Protein AF-A0A349QUF6-F1 (afdb_monomer_lite)

Structure (mmCIF, N/CA/C/O backbone):
data_AF-A0A349QUF6-F1
#
_entry.id   AF-A0A349QUF6-F1
#
loop_
_atom_site.group_PDB
_atom_site.id
_atom_site.type_symbol
_atom_site.label_atom_id
_atom_site.label_alt_id
_atom_site.label_comp_id
_atom_site.label_asym_id
_atom_site.label_entity_id
_atom_site.label_seq_id
_atom_site.pdbx_PDB_ins_code
_atom_site.Cartn_x
_atom_site.Cartn_y
_atom_site.Cartn_z
_atom_site.occupancy
_atom_site.B_iso_or_equiv
_atom_site.auth_seq_id
_atom_site.auth_comp_id
_atom_site.auth_asym_id
_atom_site.auth_atom_id
_atom_site.pdbx_PDB_model_num
ATOM 1 N N . SER A 1 1 ? 26.588 -0.779 -40.349 1.00 55.84 1 SER A N 1
ATOM 2 C CA . SER A 1 1 ? 25.342 -0.145 -39.853 1.00 55.84 1 SER A CA 1
ATOM 3 C C . SER A 1 1 ? 25.089 -0.416 -38.358 1.00 55.84 1 SER A C 1
ATOM 5 O O . SER A 1 1 ? 23.949 -0.565 -37.939 1.00 55.84 1 SER A O 1
ATOM 7 N N . ILE A 1 2 ? 26.131 -0.390 -37.512 1.00 64.12 2 ILE A N 1
ATOM 8 C CA . ILE A 1 2 ? 26.025 -0.680 -36.063 1.00 64.12 2 ILE A CA 1
ATOM 9 C C . ILE A 1 2 ? 25.291 0.442 -35.294 1.00 64.12 2 ILE A C 1
ATOM 11 O O . ILE A 1 2 ? 24.625 0.186 -34.299 1.00 64.12 2 ILE A O 1
ATOM 15 N N . TYR A 1 3 ? 25.314 1.673 -35.813 1.00 63.69 3 TYR A N 1
ATOM 16 C CA . TYR A 1 3 ? 24.676 2.842 -35.195 1.00 63.69 3 TYR A CA 1
ATOM 17 C C . TYR A 1 3 ? 23.136 2.827 -35.214 1.00 63.69 3 TYR A C 1
ATOM 19 O O . TYR A 1 3 ? 22.525 3.393 -34.318 1.00 63.69 3 TYR A O 1
ATOM 27 N N . LEU A 1 4 ? 22.500 2.153 -36.185 1.00 67.81 4 LEU A N 1
ATOM 28 C CA . LEU A 1 4 ? 21.031 2.034 -36.262 1.00 67.81 4 LEU A CA 1
ATOM 29 C C . LEU A 1 4 ? 20.474 0.961 -35.316 1.00 67.81 4 LEU A C 1
ATOM 31 O O . LEU A 1 4 ? 19.337 1.059 -34.866 1.00 67.81 4 LEU A O 1
ATOM 35 N N . ASN A 1 5 ? 21.268 -0.067 -35.009 1.00 64.81 5 ASN A N 1
ATOM 36 C CA . ASN A 1 5 ? 20.835 -1.163 -34.145 1.00 64.81 5 ASN A CA 1
ATOM 37 C C . ASN A 1 5 ? 20.779 -0.734 -32.666 1.00 64.81 5 ASN A C 1
ATOM 39 O O . ASN A 1 5 ? 19.853 -1.109 -31.952 1.00 64.81 5 ASN A O 1
ATOM 43 N N . LEU A 1 6 ? 21.697 0.141 -32.235 1.00 62.75 6 LEU A N 1
ATOM 44 C CA . LEU A 1 6 ? 21.725 0.676 -30.870 1.00 62.75 6 LEU A CA 1
ATOM 45 C C . LEU A 1 6 ? 20.498 1.549 -30.542 1.00 62.75 6 LEU A C 1
ATOM 47 O O . LEU A 1 6 ? 20.023 1.544 -29.406 1.00 62.75 6 LEU A O 1
ATOM 51 N N . SER A 1 7 ? 19.948 2.257 -31.536 1.00 62.31 7 SER A N 1
ATOM 52 C CA . SER A 1 7 ? 18.744 3.082 -31.370 1.00 62.31 7 SER A CA 1
ATOM 53 C C . SER A 1 7 ? 17.525 2.258 -30.951 1.00 62.31 7 SER A C 1
ATOM 55 O O . SER A 1 7 ? 16.754 2.717 -30.114 1.00 62.31 7 SER A O 1
ATOM 57 N N . SER A 1 8 ? 17.388 1.021 -31.445 1.00 63.31 8 SER A N 1
ATOM 58 C CA . SER A 1 8 ? 16.286 0.127 -31.060 1.00 63.31 8 SER A CA 1
ATOM 59 C C . SER A 1 8 ? 16.341 -0.259 -29.577 1.00 63.31 8 SER A C 1
ATOM 61 O O . SER A 1 8 ? 15.307 -0.340 -28.915 1.00 63.31 8 SER A O 1
ATOM 63 N N . THR A 1 9 ? 17.542 -0.468 -29.033 1.00 62.56 9 THR A N 1
ATOM 64 C CA . THR A 1 9 ? 17.740 -0.794 -27.611 1.00 62.56 9 THR A CA 1
ATOM 65 C C . THR A 1 9 ? 17.515 0.429 -26.718 1.00 62.56 9 THR A C 1
ATOM 67 O O . THR A 1 9 ? 16.918 0.309 -25.648 1.00 62.56 9 THR A O 1
ATOM 70 N N . ALA A 1 10 ? 17.912 1.624 -27.174 1.00 63.19 10 ALA A N 1
ATOM 71 C CA . ALA A 1 10 ? 17.643 2.880 -26.470 1.00 63.19 10 ALA A CA 1
ATOM 72 C C . ALA A 1 10 ? 16.133 3.180 -26.364 1.00 63.19 10 ALA A C 1
ATOM 74 O O . ALA A 1 10 ? 15.665 3.622 -25.313 1.00 63.19 10 ALA A O 1
ATOM 75 N N . SER A 1 11 ? 15.353 2.876 -27.408 1.00 65.00 11 SER A N 1
ATOM 76 C CA . SER A 1 11 ? 13.889 3.007 -27.387 1.00 65.00 11 SER A CA 1
ATOM 77 C C . SER A 1 11 ? 13.226 2.079 -26.363 1.00 65.00 11 SER A C 1
ATOM 79 O O . SER A 1 11 ? 12.286 2.486 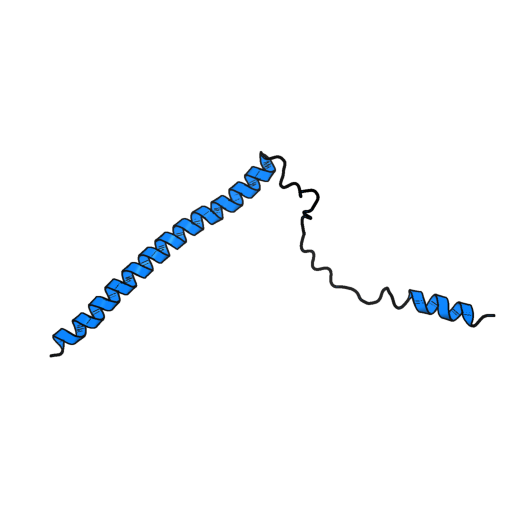-25.679 1.00 65.00 11 SER A O 1
ATOM 81 N N . PHE A 1 12 ? 13.730 0.851 -26.213 1.00 72.31 12 PHE A N 1
ATOM 82 C CA . PHE A 1 12 ? 13.180 -0.118 -25.262 1.00 72.31 12 PHE A CA 1
ATOM 83 C C . PHE A 1 12 ? 13.433 0.290 -23.803 1.00 72.31 12 PHE A C 1
ATOM 85 O O . PHE A 1 12 ? 12.546 0.165 -22.959 1.00 72.31 12 PHE A O 1
ATOM 92 N N . TYR A 1 13 ? 14.614 0.849 -23.513 1.00 74.69 13 TYR A N 1
ATOM 93 C CA . TYR A 1 13 ? 14.970 1.314 -22.168 1.00 74.69 13 TYR A CA 1
ATOM 94 C C . TYR A 1 13 ? 14.096 2.498 -21.703 1.00 74.69 13 TYR A C 1
ATOM 96 O O . TYR A 1 13 ? 13.711 2.564 -20.536 1.00 74.69 13 TYR A O 1
ATOM 104 N N . GLY A 1 14 ? 13.696 3.390 -22.619 1.00 76.69 14 GLY A N 1
ATOM 105 C CA . G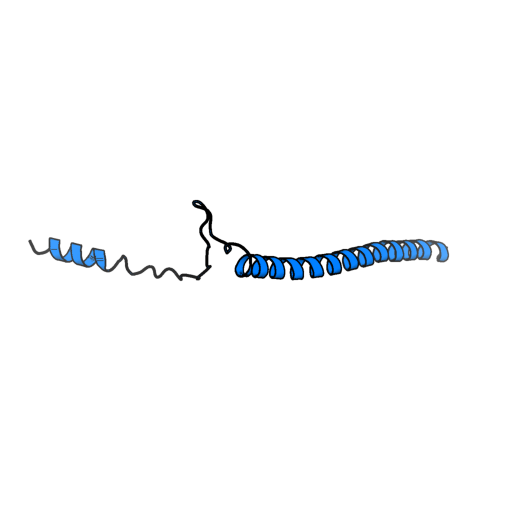LY A 1 14 ? 12.746 4.473 -22.327 1.00 76.69 14 GLY A CA 1
ATOM 106 C C . GLY A 1 14 ? 11.313 3.983 -22.079 1.00 76.69 14 GLY A C 1
ATOM 107 O O . GLY A 1 14 ? 10.659 4.431 -21.134 1.00 76.69 14 GLY A O 1
ATOM 108 N N . ALA A 1 15 ? 10.839 3.017 -22.874 1.00 81.56 15 ALA A N 1
ATOM 109 C CA . ALA A 1 15 ? 9.523 2.406 -22.677 1.00 81.56 15 ALA A CA 1
ATOM 110 C C . ALA A 1 15 ? 9.439 1.656 -21.334 1.00 81.56 15 ALA A C 1
ATOM 112 O O . ALA A 1 15 ? 8.492 1.863 -20.571 1.00 81.56 15 ALA A O 1
ATOM 113 N N . ALA A 1 16 ? 10.463 0.866 -20.994 1.00 86.62 16 ALA A N 1
ATOM 114 C CA . ALA A 1 16 ? 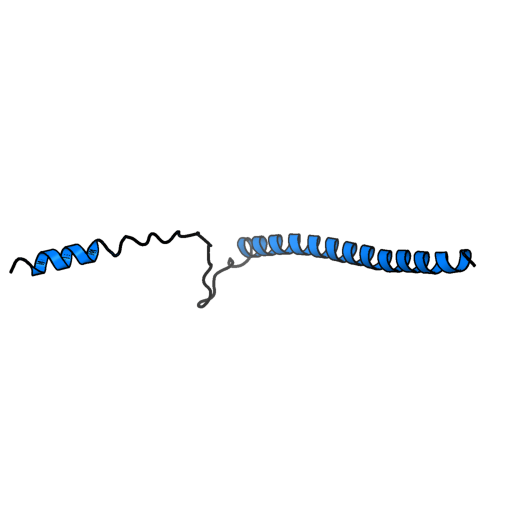10.556 0.174 -19.708 1.00 86.62 16 ALA A CA 1
ATOM 115 C C . ALA A 1 16 ? 10.604 1.153 -18.518 1.00 86.62 16 ALA A C 1
ATOM 117 O O . ALA A 1 16 ? 9.958 0.916 -17.496 1.00 86.62 16 ALA A O 1
ATOM 118 N N . GLY A 1 17 ? 11.296 2.288 -18.668 1.00 88.12 17 GLY A N 1
ATOM 119 C CA . GLY A 1 17 ? 11.352 3.336 -17.647 1.00 88.12 17 GLY A CA 1
ATOM 120 C C . GLY A 1 17 ? 9.978 3.912 -17.288 1.00 88.12 17 GLY A C 1
ATOM 121 O O . GLY A 1 17 ? 9.673 4.079 -16.108 1.00 88.12 17 GLY A O 1
ATOM 122 N N . SER A 1 18 ? 9.114 4.151 -18.280 1.00 91.50 18 SER A N 1
ATOM 123 C CA . SER A 1 18 ? 7.761 4.684 -18.040 1.00 91.50 18 SER A CA 1
ATOM 124 C C . SER A 1 18 ? 6.887 3.745 -17.197 1.00 91.50 18 SER A C 1
ATOM 126 O O . SER A 1 18 ? 6.176 4.196 -16.297 1.00 91.50 18 SER A O 1
ATOM 128 N N . ILE A 1 19 ? 7.008 2.433 -17.426 1.00 92.81 19 ILE A N 1
ATOM 129 C CA . ILE A 1 19 ? 6.302 1.402 -16.658 1.00 92.81 19 ILE A CA 1
ATOM 130 C C . ILE A 1 19 ? 6.795 1.395 -15.208 1.00 92.81 19 ILE A C 1
ATOM 132 O O . ILE A 1 19 ? 5.981 1.343 -14.290 1.00 92.81 19 ILE A O 1
ATOM 136 N N . ILE A 1 20 ? 8.108 1.502 -14.983 1.00 94.50 20 ILE A N 1
ATOM 137 C CA . ILE A 1 20 ? 8.690 1.539 -13.631 1.00 94.50 20 ILE A CA 1
ATOM 138 C C . ILE A 1 20 ? 8.184 2.756 -12.847 1.00 94.50 20 ILE A C 1
ATOM 140 O O . ILE A 1 20 ? 7.779 2.613 -11.695 1.00 94.50 20 ILE A O 1
ATOM 144 N N . VAL A 1 21 ? 8.157 3.942 -13.463 1.00 94.75 21 VAL A N 1
ATOM 145 C CA . VAL A 1 21 ? 7.634 5.160 -12.818 1.00 94.75 21 VAL A CA 1
ATOM 146 C C . VAL A 1 21 ? 6.148 5.009 -12.481 1.00 94.75 21 VAL A C 1
ATOM 148 O O . VAL A 1 21 ? 5.730 5.370 -11.380 1.00 94.75 21 VAL A O 1
ATOM 151 N N . MET A 1 22 ? 5.353 4.431 -13.387 1.00 95.50 22 MET A N 1
ATOM 152 C CA . MET A 1 22 ? 3.934 4.167 -13.142 1.00 95.50 22 MET A CA 1
ATOM 153 C C . MET A 1 22 ? 3.732 3.170 -11.989 1.00 95.50 22 MET A C 1
ATOM 155 O O . MET A 1 22 ? 2.914 3.415 -11.104 1.00 95.50 22 MET A O 1
ATOM 159 N N . LEU A 1 23 ? 4.505 2.081 -11.953 1.00 95.69 23 LEU A N 1
ATOM 160 C CA . LEU A 1 23 ? 4.476 1.107 -10.859 1.00 95.69 23 LEU A CA 1
ATOM 161 C C . LEU A 1 23 ? 4.855 1.747 -9.526 1.00 95.69 23 LEU A C 1
ATOM 163 O O . LEU A 1 23 ? 4.208 1.473 -8.520 1.00 95.69 23 LEU A O 1
ATOM 167 N N . LEU A 1 24 ? 5.858 2.624 -9.519 1.00 96.31 24 LEU A N 1
ATOM 168 C CA . LEU A 1 24 ? 6.276 3.334 -8.318 1.00 96.31 24 LEU A CA 1
ATOM 169 C C . LEU A 1 24 ? 5.161 4.255 -7.806 1.00 96.31 24 LEU A C 1
ATOM 171 O O . LEU A 1 24 ? 4.855 4.251 -6.615 1.00 96.31 24 LEU A O 1
ATOM 175 N N . TRP A 1 25 ? 4.503 4.991 -8.704 1.00 96.62 25 TRP A N 1
ATOM 176 C CA . TRP A 1 25 ? 3.366 5.846 -8.362 1.00 96.62 25 TRP A CA 1
ATOM 177 C C . TRP A 1 25 ? 2.192 5.052 -7.775 1.00 96.62 25 TRP A C 1
ATOM 179 O O . TRP A 1 25 ? 1.643 5.425 -6.733 1.00 96.62 25 TRP A O 1
ATOM 189 N N . ILE A 1 26 ? 1.823 3.940 -8.419 1.00 96.25 26 ILE A N 1
ATOM 190 C CA . ILE A 1 26 ? 0.761 3.044 -7.943 1.00 96.25 26 ILE A CA 1
ATOM 191 C C . ILE A 1 26 ? 1.151 2.439 -6.593 1.00 96.25 26 ILE A C 1
ATOM 193 O O . ILE A 1 26 ? 0.327 2.427 -5.683 1.00 96.25 26 ILE A O 1
ATOM 197 N N . TYR A 1 27 ? 2.400 1.997 -6.435 1.00 95.69 27 TYR A N 1
ATOM 198 C CA . TYR A 1 27 ? 2.915 1.440 -5.186 1.00 95.69 27 TYR A CA 1
ATOM 199 C C . TYR A 1 27 ? 2.800 2.437 -4.030 1.00 95.69 27 TYR A C 1
ATOM 201 O O . TYR A 1 27 ? 2.235 2.105 -2.989 1.00 95.69 27 TYR A O 1
ATOM 209 N N . TYR A 1 28 ? 3.262 3.676 -4.217 1.00 95.44 28 TYR A N 1
ATOM 210 C CA . TYR A 1 28 ? 3.154 4.701 -3.176 1.00 95.44 28 TYR A CA 1
ATOM 211 C C . TYR A 1 28 ? 1.700 5.073 -2.876 1.00 95.44 28 TYR A C 1
ATOM 213 O O . TYR A 1 28 ? 1.333 5.221 -1.711 1.00 95.44 28 TYR A O 1
ATOM 221 N N . SER A 1 29 ? 0.852 5.165 -3.900 1.00 95.94 29 SER A N 1
ATOM 222 C CA . SER A 1 29 ? -0.578 5.441 -3.717 1.00 95.94 29 SER A CA 1
ATOM 223 C C . SER A 1 29 ? -1.273 4.319 -2.938 1.00 95.94 29 SER A C 1
ATOM 225 O O . SER A 1 29 ? -2.029 4.579 -2.002 1.00 95.94 29 SER A O 1
ATOM 227 N N . ALA A 1 30 ? -0.979 3.062 -3.278 1.00 94.31 30 ALA A N 1
ATOM 228 C CA . ALA A 1 30 ? -1.498 1.892 -2.583 1.00 94.31 30 ALA A CA 1
ATOM 229 C C . ALA A 1 30 ? -0.989 1.820 -1.140 1.00 94.31 30 ALA A C 1
ATOM 231 O O . ALA A 1 30 ? -1.771 1.505 -0.248 1.00 94.31 30 ALA A O 1
ATOM 232 N N . ALA A 1 31 ? 0.277 2.165 -0.886 1.00 92.81 31 ALA A N 1
ATOM 233 C CA . ALA A 1 31 ? 0.825 2.222 0.465 1.00 92.81 31 ALA A CA 1
ATOM 234 C C . ALA A 1 31 ? 0.055 3.225 1.342 1.00 92.81 31 ALA A C 1
ATOM 236 O O . ALA A 1 31 ? -0.325 2.888 2.463 1.00 92.81 31 ALA A O 1
ATOM 237 N N . ILE A 1 32 ? -0.255 4.417 0.818 1.00 92.06 32 ILE A N 1
ATOM 238 C CA . ILE A 1 32 ? -1.066 5.422 1.526 1.00 92.06 32 ILE A CA 1
ATOM 239 C C . ILE A 1 32 ? -2.476 4.885 1.819 1.00 92.06 32 ILE A C 1
ATOM 241 O O . ILE A 1 32 ? -2.968 5.033 2.938 1.00 92.06 32 ILE A O 1
ATOM 245 N N . LEU A 1 33 ? -3.121 4.229 0.849 1.00 89.56 33 LEU A N 1
ATOM 246 C CA . LEU A 1 33 ? -4.451 3.641 1.047 1.00 89.56 33 LEU A CA 1
ATOM 247 C C . LEU A 1 33 ? -4.446 2.480 2.043 1.00 89.56 33 LEU A C 1
ATOM 249 O O . LEU A 1 33 ? -5.373 2.368 2.839 1.00 89.56 33 LEU A O 1
ATOM 253 N N . TYR A 1 34 ? -3.410 1.642 2.030 1.00 89.81 34 TYR A N 1
ATOM 254 C CA . TYR A 1 34 ? -3.270 0.532 2.969 1.00 89.81 34 TYR A CA 1
ATOM 255 C C . TYR A 1 34 ? -3.133 1.048 4.406 1.00 89.81 34 TYR A C 1
ATOM 257 O O . TYR A 1 34 ? -3.815 0.569 5.311 1.00 89.81 34 TYR A O 1
ATOM 265 N N . PHE A 1 35 ? -2.340 2.107 4.597 1.00 87.94 35 PHE A N 1
ATOM 266 C CA . PHE A 1 35 ? -2.298 2.843 5.862 1.00 87.94 35 PHE A CA 1
ATOM 267 C C . PHE A 1 35 ? -3.666 3.441 6.238 1.00 87.94 35 PHE A C 1
ATOM 269 O O . PHE A 1 35 ? -4.063 3.396 7.403 1.00 87.94 35 PHE A O 1
ATOM 276 N N . GLY A 1 36 ? -4.414 3.964 5.264 1.00 86.81 36 GLY A N 1
ATOM 277 C CA . GLY A 1 36 ? -5.767 4.486 5.468 1.00 86.81 36 GLY A CA 1
ATOM 278 C C . GLY A 1 36 ? -6.793 3.424 5.885 1.00 86.81 36 GLY A C 1
ATOM 279 O O . GLY A 1 36 ? -7.624 3.695 6.745 1.00 86.81 36 GLY A O 1
ATOM 280 N N . ALA A 1 37 ? -6.729 2.209 5.336 1.00 86.31 37 ALA A N 1
ATOM 281 C CA . ALA A 1 37 ? -7.664 1.127 5.653 1.00 86.31 37 ALA A CA 1
ATOM 282 C C . ALA A 1 37 ? -7.565 0.680 7.123 1.00 86.31 37 ALA A C 1
ATOM 284 O O . ALA A 1 37 ? -8.587 0.519 7.798 1.00 86.31 37 ALA A O 1
ATOM 285 N N . GLU A 1 38 ? -6.343 0.557 7.647 1.00 84.25 38 GLU A N 1
ATOM 286 C CA . GLU A 1 38 ? -6.108 0.303 9.075 1.00 84.25 38 GLU A CA 1
ATOM 287 C C . GLU A 1 38 ? -6.623 1.463 9.945 1.00 84.25 38 GLU A C 1
ATOM 289 O O . GLU A 1 38 ? -7.244 1.238 10.990 1.00 84.25 38 GLU A O 1
ATOM 294 N N . PHE A 1 39 ? -6.461 2.710 9.485 1.00 82.00 39 PHE A N 1
ATOM 295 C CA . PHE A 1 39 ? -7.037 3.873 10.160 1.00 82.00 39 PHE A CA 1
ATOM 296 C C . PHE A 1 39 ? -8.571 3.824 10.180 1.00 82.00 39 PHE A C 1
ATOM 298 O O . PHE A 1 39 ? -9.167 4.037 11.235 1.00 82.00 39 PHE A O 1
ATOM 305 N N . THR A 1 40 ? -9.228 3.494 9.065 1.00 82.25 40 THR A N 1
ATOM 306 C CA . THR A 1 40 ? -10.693 3.383 8.995 1.00 82.25 40 THR A CA 1
ATOM 307 C C . THR A 1 40 ? -11.220 2.286 9.911 1.00 82.25 40 THR A C 1
ATOM 309 O O . THR A 1 40 ? -12.220 2.506 10.591 1.00 82.25 40 THR A O 1
ATOM 312 N N . LYS A 1 41 ? -10.541 1.136 9.993 1.00 76.69 41 LYS A N 1
ATOM 313 C CA . LYS A 1 41 ? -10.892 0.062 10.933 1.00 76.69 41 LYS A CA 1
ATOM 314 C C . LYS A 1 41 ? -10.873 0.564 12.376 1.00 76.69 41 LYS A C 1
ATOM 316 O O . LYS A 1 41 ? -11.852 0.388 13.099 1.00 76.69 41 LYS A O 1
ATOM 321 N N . PHE A 1 42 ? -9.796 1.228 12.793 1.00 74.56 42 PHE A N 1
ATOM 322 C CA . PHE A 1 42 ? -9.696 1.761 14.152 1.00 74.56 42 PHE A CA 1
ATOM 323 C C . PHE A 1 42 ? -10.691 2.905 14.401 1.00 74.56 42 PHE A C 1
ATOM 325 O O . PHE A 1 42 ? -11.318 2.965 15.458 1.00 74.56 42 PHE A O 1
ATOM 332 N N . TYR A 1 43 ? -10.895 3.780 13.415 1.00 74.62 43 TYR A N 1
ATOM 333 C CA . TYR A 1 43 ? -11.876 4.861 13.471 1.00 74.62 43 TYR A CA 1
ATOM 334 C C . TYR A 1 43 ? -13.310 4.325 13.612 1.00 74.62 43 TYR A C 1
ATOM 336 O O . TYR A 1 43 ? -14.060 4.802 14.461 1.00 74.62 43 TYR A O 1
ATOM 344 N N . ALA A 1 44 ? -13.677 3.286 12.859 1.00 75.69 44 ALA A N 1
ATOM 345 C CA . ALA A 1 44 ? -14.982 2.631 12.948 1.00 75.69 44 ALA A CA 1
ATOM 346 C C . ALA A 1 44 ? -15.209 1.947 14.307 1.00 75.69 44 ALA A C 1
ATOM 348 O O . ALA A 1 44 ? -16.332 1.931 14.801 1.00 75.69 44 ALA A O 1
ATOM 349 N N . ILE A 1 45 ? -14.152 1.423 14.934 1.00 71.44 45 ILE A N 1
ATOM 350 C CA . ILE A 1 45 ? -14.224 0.841 16.281 1.00 71.44 45 ILE A CA 1
ATOM 351 C C . ILE A 1 45 ? -14.367 1.929 17.354 1.00 71.44 45 ILE A C 1
ATOM 353 O O . ILE A 1 45 ? -15.112 1.739 18.311 1.00 71.44 45 ILE A O 1
ATOM 357 N N . LYS A 1 46 ? -13.650 3.054 17.221 1.00 65.25 46 LYS A N 1
ATOM 358 C CA . LYS A 1 46 ? -13.582 4.084 18.271 1.00 65.25 46 LYS A CA 1
ATOM 359 C C . LYS A 1 46 ? -14.695 5.137 18.202 1.00 65.25 46 LYS A C 1
ATOM 361 O O . LYS A 1 46 ? -15.082 5.656 19.243 1.00 65.25 46 LYS A O 1
ATOM 366 N N . PHE A 1 47 ? -15.151 5.486 16.997 1.00 65.12 47 PHE A N 1
ATOM 367 C CA . PHE A 1 47 ? -16.167 6.520 16.744 1.00 65.12 47 PHE A CA 1
ATOM 368 C C . PHE A 1 47 ? -17.436 5.983 16.065 1.00 65.12 47 PHE A C 1
ATOM 370 O O . PHE A 1 47 ? -18.481 6.621 16.156 1.00 65.12 47 PHE A O 1
ATOM 377 N N . GLY A 1 48 ? -17.366 4.833 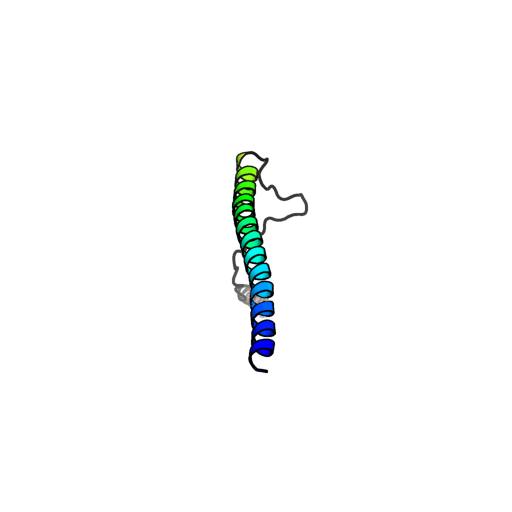15.387 1.00 62.12 48 GLY A N 1
ATOM 378 C CA . GLY A 1 48 ? -18.546 4.124 14.883 1.00 62.12 48 GLY A CA 1
ATOM 379 C C . GLY A 1 48 ? -19.178 3.221 15.947 1.00 62.12 48 GLY A C 1
ATOM 380 O O . GLY A 1 48 ? -18.632 3.045 17.033 1.00 62.12 48 GLY A O 1
ATOM 381 N N . ALA A 1 49 ? -20.316 2.597 15.627 1.00 61.84 49 ALA A N 1
ATOM 382 C CA . ALA A 1 49 ? -21.034 1.657 16.504 1.00 61.84 49 ALA A CA 1
ATOM 383 C C . ALA A 1 49 ? -20.298 0.309 16.737 1.00 61.84 49 ALA A C 1
ATOM 385 O O . ALA A 1 49 ? -20.924 -0.697 17.064 1.00 61.84 49 ALA A O 1
ATOM 386 N N . GLY A 1 50 ? -18.973 0.273 16.554 1.00 60.72 50 GLY A N 1
ATOM 387 C CA . GLY A 1 50 ? -18.189 -0.950 16.434 1.00 60.72 50 GLY A CA 1
ATOM 388 C C . GLY A 1 50 ? -18.442 -1.661 15.102 1.00 60.72 50 GLY A C 1
ATOM 389 O O . GLY A 1 50 ? -19.457 -1.451 14.437 1.00 60.72 50 GLY A O 1
ATOM 390 N N . ILE A 1 51 ? -17.518 -2.533 14.690 1.00 62.81 51 ILE A N 1
ATOM 391 C CA . ILE A 1 51 ? -17.800 -3.515 13.634 1.00 62.81 51 ILE A CA 1
ATOM 392 C C . ILE A 1 51 ? -18.701 -4.578 14.272 1.00 62.81 51 ILE A C 1
ATOM 394 O O . ILE A 1 51 ? -18.234 -5.624 14.718 1.00 62.81 51 ILE A O 1
ATOM 398 N N . VAL A 1 52 ? -19.987 -4.261 14.412 1.00 64.62 52 VAL A N 1
ATOM 399 C CA . VAL A 1 52 ? -20.992 -5.212 14.880 1.00 64.62 52 VAL A CA 1
ATOM 400 C C . VAL A 1 52 ? -21.375 -6.128 13.717 1.00 64.62 52 VAL A C 1
ATOM 402 O O . VAL A 1 52 ? -21.752 -5.633 12.650 1.00 64.62 52 VAL A O 1
ATOM 405 N N . PRO A 1 53 ? -21.265 -7.457 13.881 1.00 63.03 53 PRO A N 1
ATOM 406 C CA . PRO A 1 53 ? -21.730 -8.391 12.869 1.00 63.03 53 PRO A CA 1
ATOM 407 C C . PRO A 1 53 ? -23.233 -8.181 12.641 1.00 63.03 53 PRO A C 1
ATOM 409 O O . PRO A 1 53 ? -24.000 -8.071 13.598 1.00 63.03 53 PRO A O 1
ATOM 412 N N . SER A 1 54 ? -23.668 -8.102 11.380 1.00 66.31 54 SER A N 1
ATOM 413 C CA . SER A 1 54 ? -25.099 -8.117 11.060 1.00 66.31 54 SER A CA 1
ATOM 414 C C . SER A 1 54 ? -25.713 -9.468 11.448 1.00 66.31 54 SER A C 1
ATOM 416 O O . SER A 1 54 ? -24.994 -10.440 11.652 1.00 66.31 54 SER A O 1
ATOM 418 N N . THR A 1 55 ? -27.043 -9.570 11.506 1.00 64.88 55 THR A N 1
ATOM 419 C CA . THR A 1 55 ? -27.773 -10.803 11.874 1.00 64.88 55 THR A CA 1
ATOM 420 C C . THR A 1 55 ? -27.348 -12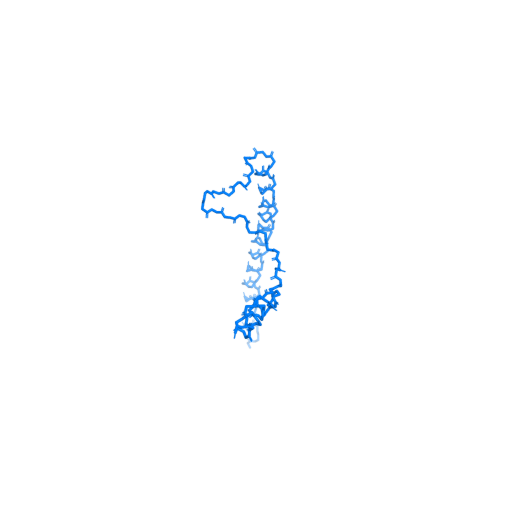.062 11.094 1.00 64.88 55 THR A C 1
ATOM 422 O O . THR A 1 55 ? -27.556 -13.170 11.579 1.00 64.88 55 THR A O 1
ATOM 425 N N . PHE A 1 56 ? -26.721 -11.909 9.920 1.00 68.12 56 PHE A N 1
ATOM 426 C CA . PHE A 1 56 ? -26.203 -13.009 9.095 1.00 68.12 56 PHE A CA 1
ATOM 427 C C . PHE A 1 56 ? -24.668 -13.072 9.012 1.00 68.12 56 PHE A C 1
ATOM 429 O O . PHE A 1 56 ? -24.131 -13.931 8.316 1.00 68.12 56 PHE A O 1
ATOM 436 N N . ALA A 1 57 ? -23.950 -12.170 9.681 1.00 63.81 57 ALA A N 1
ATOM 437 C CA . ALA A 1 57 ? -22.495 -12.145 9.707 1.00 63.81 57 ALA A CA 1
ATOM 438 C C . ALA A 1 57 ? -21.984 -12.662 11.055 1.00 63.81 57 ALA A C 1
ATOM 440 O O . ALA A 1 57 ? -22.482 -12.291 12.112 1.00 63.81 57 ALA A O 1
ATOM 441 N N . VAL A 1 58 ? -20.951 -13.498 11.020 1.00 64.62 58 VAL A N 1
ATOM 442 C CA . VAL A 1 58 ? -20.232 -13.955 12.213 1.00 64.62 58 VAL A CA 1
ATOM 443 C C . VAL A 1 58 ? -18.807 -13.438 12.104 1.00 64.62 58 VAL A C 1
ATOM 445 O O . VAL A 1 58 ? -18.142 -13.665 11.094 1.00 64.62 58 VAL A O 1
ATOM 448 N N . ALA A 1 59 ? -18.333 -12.730 13.130 1.00 65.00 59 ALA A N 1
ATOM 449 C CA . ALA A 1 59 ? -16.921 -12.388 13.236 1.00 65.00 59 ALA A CA 1
ATOM 450 C C . ALA A 1 59 ? -16.134 -13.683 13.478 1.00 65.00 59 ALA A C 1
ATOM 452 O O . ALA A 1 59 ? -16.225 -14.286 14.546 1.00 65.00 59 ALA A O 1
ATOM 453 N N . VAL A 1 60 ? -15.414 -14.148 12.460 1.00 67.25 60 VAL A N 1
ATOM 454 C CA . VAL A 1 60 ? -14.587 -15.351 12.561 1.00 67.25 60 VAL A CA 1
ATOM 455 C C . VAL A 1 60 ? -13.219 -14.948 13.103 1.00 67.25 60 VAL A C 1
ATOM 457 O O . VAL A 1 60 ? -12.372 -14.463 12.358 1.00 67.25 60 VAL A O 1
ATOM 460 N N . GLU A 1 61 ? -12.982 -15.164 14.396 1.00 65.31 61 GLU A N 1
ATOM 461 C CA . GLU A 1 61 ? -11.615 -15.295 14.901 1.00 65.31 61 GLU A CA 1
ATOM 462 C C . GLU A 1 61 ? -11.090 -16.669 14.479 1.00 65.31 61 GLU A C 1
ATOM 464 O O . GLU A 1 61 ? -11.594 -17.708 14.913 1.00 65.31 61 GLU A O 1
ATOM 469 N N . GLN A 1 62 ? -10.091 -16.694 13.597 1.00 59.16 62 GLN A N 1
ATOM 470 C CA . GLN A 1 62 ? -9.402 -17.927 13.229 1.00 59.16 62 GLN A CA 1
ATOM 471 C C . GLN A 1 62 ? -8.543 -18.403 14.406 1.00 59.16 62 GLN A C 1
ATOM 473 O O . GLN A 1 62 ? -7.346 -18.143 14.476 1.00 59.16 62 GLN A O 1
ATOM 478 N N . THR A 1 63 ? -9.154 -19.114 15.351 1.00 58.00 63 THR A N 1
ATOM 479 C CA . THR A 1 63 ? -8.418 -19.996 16.256 1.00 58.00 63 THR A CA 1
ATOM 480 C C . THR A 1 63 ? -8.284 -21.337 15.555 1.00 58.00 63 THR A C 1
ATOM 482 O O . THR A 1 63 ? -9.282 -22.011 15.295 1.00 58.00 63 THR A O 1
ATOM 485 N N . GLU A 1 64 ? -7.057 -21.725 15.226 1.00 59.75 64 GLU A N 1
ATOM 486 C CA . GLU A 1 64 ? -6.731 -23.024 14.646 1.00 59.75 64 GLU A CA 1
ATOM 487 C C . GLU A 1 64 ? -7.048 -24.129 15.675 1.00 59.75 64 GLU A C 1
ATOM 489 O O . GLU A 1 64 ? -6.209 -24.577 16.456 1.00 59.75 64 GLU A O 1
ATOM 494 N N . LYS A 1 65 ? -8.321 -24.530 15.766 1.00 54.56 65 LYS A N 1
ATOM 495 C CA . LYS A 1 65 ? -8.745 -25.648 16.609 1.00 54.56 65 LYS A CA 1
ATOM 496 C C . LYS A 1 65 ? -8.306 -26.936 15.926 1.00 54.56 65 LYS A C 1
ATOM 498 O O . LYS A 1 65 ? -9.042 -27.504 15.122 1.00 54.56 65 LYS A O 1
ATOM 503 N N . VAL A 1 66 ? -7.109 -27.405 16.276 1.00 63.44 66 VAL A N 1
ATOM 504 C CA . VAL A 1 66 ? -6.669 -28.782 16.025 1.00 63.44 66 VAL A CA 1
ATOM 505 C C . VAL A 1 66 ? -7.756 -29.722 16.549 1.00 63.44 66 VAL A C 1
ATOM 507 O O . VAL A 1 66 ? -7.991 -29.833 17.755 1.00 63.44 66 VAL A O 1
ATOM 510 N N . LYS A 1 67 ? -8.467 -30.360 15.620 1.00 55.19 67 LYS A N 1
ATOM 511 C CA . LYS A 1 67 ? -9.542 -31.312 15.887 1.00 55.19 67 LYS A CA 1
ATOM 512 C C . LYS A 1 67 ? -8.939 -32.524 16.602 1.00 55.19 67 LYS A C 1
ATOM 514 O O . LYS A 1 67 ? -8.334 -33.378 15.962 1.00 55.19 67 LYS A O 1
ATOM 519 N N . LYS A 1 68 ? -9.079 -32.610 17.928 1.00 57.41 68 LYS A N 1
ATOM 520 C CA . LYS A 1 68 ? -8.831 -33.863 18.651 1.00 57.41 68 LYS A CA 1
ATOM 521 C C . LYS A 1 68 ? -9.975 -34.834 18.338 1.00 57.41 68 LYS A C 1
ATOM 523 O O . LYS A 1 68 ? -10.999 -34.832 19.012 1.00 57.41 68 LYS A O 1
ATOM 528 N N . THR A 1 69 ? -9.800 -35.614 17.272 1.00 57.50 69 THR A N 1
ATOM 529 C CA . THR A 1 69 ? -10.517 -36.874 17.022 1.00 57.50 69 THR A CA 1
ATOM 530 C C . THR A 1 69 ? -10.104 -37.851 18.119 1.00 57.50 69 THR A C 1
ATOM 532 O O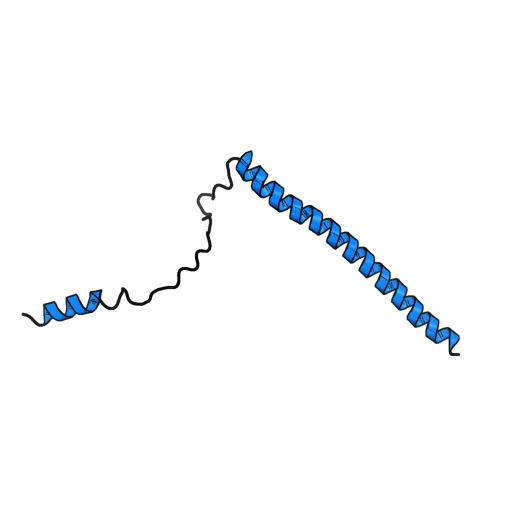 . THR A 1 69 ? -8.921 -38.173 18.216 1.00 57.50 69 THR A O 1
ATOM 535 N N . GLY A 1 70 ? -11.029 -38.262 18.983 1.00 56.50 70 GLY A N 1
ATOM 536 C CA . GLY A 1 70 ? -10.701 -39.119 20.126 1.00 56.50 70 GLY A CA 1
ATOM 537 C C . GLY A 1 70 ? -11.661 -39.027 21.312 1.00 56.50 70 GLY A C 1
ATOM 538 O O . GLY A 1 70 ? -11.589 -39.871 22.192 1.00 56.50 70 GLY A O 1
ATOM 539 N N . SER A 1 71 ? -12.580 -38.055 21.350 1.00 53.78 71 SER A N 1
ATOM 540 C CA . SER A 1 71 ? -13.601 -37.969 22.416 1.00 53.78 71 SER A CA 1
ATOM 541 C C . SER A 1 71 ? -14.882 -38.759 22.104 1.00 53.78 71 SER A C 1
ATOM 543 O O . SER A 1 71 ? -15.805 -38.789 22.912 1.00 53.78 71 SER A O 1
ATOM 545 N N . ASP A 1 72 ? -14.949 -39.366 20.925 1.00 56.03 72 ASP A N 1
ATOM 546 C CA . ASP A 1 72 ? -16.091 -40.081 20.362 1.00 56.03 72 ASP A CA 1
ATOM 547 C C . ASP A 1 72 ? -15.954 -41.610 20.479 1.00 56.03 72 ASP A C 1
ATOM 549 O O . ASP A 1 72 ? -16.955 -42.316 20.443 1.00 56.03 72 ASP A O 1
ATOM 553 N N . ALA A 1 73 ? -14.747 -42.138 20.714 1.00 58.19 73 ALA A N 1
ATOM 554 C CA . ALA A 1 73 ? -14.524 -43.579 20.882 1.00 58.19 73 ALA A CA 1
ATOM 555 C C . ALA A 1 73 ? -14.757 -44.083 22.322 1.00 58.19 73 ALA A C 1
ATOM 557 O O . ALA A 1 73 ? -15.090 -45.250 22.517 1.00 58.19 73 ALA A O 1
ATOM 558 N N . GLU A 1 74 ? -14.632 -43.219 23.335 1.00 56.72 74 GLU A N 1
ATOM 559 C CA . GLU A 1 74 ? -14.770 -43.622 24.746 1.00 56.72 74 GLU A CA 1
ATOM 560 C C . GLU A 1 74 ? -16.245 -43.748 25.181 1.00 56.72 74 GLU A C 1
ATOM 562 O O . GLU A 1 74 ? -16.581 -44.545 26.056 1.00 56.72 74 GLU A O 1
ATOM 567 N N . ALA A 1 75 ? -17.156 -43.026 24.516 1.00 57.94 75 ALA A N 1
ATOM 568 C CA . ALA A 1 75 ? -18.587 -43.044 24.829 1.00 57.94 75 ALA A CA 1
ATOM 569 C C . ALA A 1 75 ? -19.308 -44.320 24.346 1.00 57.94 75 ALA A C 1
ATOM 571 O O . ALA A 1 75 ? -20.292 -44.733 24.953 1.00 57.94 75 ALA A O 1
ATOM 572 N N . HIS A 1 76 ? -18.812 -44.978 23.291 1.00 59.16 76 HIS A N 1
ATOM 573 C CA . HIS A 1 76 ? -19.453 -46.170 22.714 1.00 59.16 76 HIS A CA 1
ATOM 574 C C . HIS A 1 76 ? -19.022 -47.493 23.367 1.00 59.16 76 HIS A C 1
ATOM 576 O O . HIS A 1 76 ? -19.748 -48.490 23.298 1.00 59.16 76 HIS A O 1
ATOM 582 N N . VAL A 1 77 ? -17.873 -47.514 24.051 1.00 69.75 77 VAL A N 1
ATOM 583 C CA . VAL A 1 77 ? -17.432 -48.701 24.802 1.00 69.75 77 VAL A CA 1
ATOM 584 C C . VAL A 1 77 ? -18.270 -48.872 26.069 1.00 69.75 77 VAL A C 1
ATOM 586 O O . VAL A 1 77 ? -18.681 -49.988 26.373 1.00 69.75 77 VAL A O 1
ATOM 589 N N . GLY A 1 78 ? -18.612 -47.777 26.758 1.00 62.59 78 GLY A N 1
ATOM 590 C CA . GLY A 1 78 ? -19.453 -47.822 27.960 1.00 62.59 78 GLY A CA 1
ATOM 591 C C . GLY A 1 78 ? -20.825 -48.463 27.722 1.00 62.59 78 GLY A C 1
ATOM 592 O O . GLY A 1 78 ? -21.300 -49.215 28.569 1.00 62.59 78 GLY A O 1
ATOM 593 N N . ASP A 1 79 ? -21.410 -48.238 26.545 1.00 65.38 79 ASP A N 1
ATOM 594 C CA . ASP A 1 79 ? -22.724 -48.773 26.169 1.00 65.38 79 ASP A CA 1
ATOM 595 C C . ASP A 1 79 ? -22.659 -50.270 25.816 1.00 65.38 79 ASP A C 1
ATOM 597 O O . ASP A 1 79 ? -23.510 -51.065 26.216 1.00 65.38 79 ASP A O 1
ATOM 601 N N . THR A 1 80 ? -21.577 -50.690 25.150 1.00 71.38 80 THR A N 1
ATOM 602 C CA . THR A 1 80 ? -21.371 -52.095 24.758 1.00 71.38 80 THR A CA 1
ATOM 603 C C . THR A 1 80 ? -21.099 -52.997 25.968 1.00 71.38 80 THR A C 1
ATOM 605 O O . THR A 1 80 ? -21.504 -54.159 25.993 1.00 71.38 80 THR A O 1
ATOM 608 N N . ILE A 1 81 ? -20.444 -52.478 27.010 1.00 68.38 81 ILE A N 1
ATOM 609 C CA . ILE A 1 81 ? -20.149 -53.255 28.224 1.00 68.38 81 ILE A CA 1
ATOM 610 C C . ILE A 1 81 ? -21.407 -53.468 29.091 1.00 68.38 81 ILE A C 1
ATOM 612 O O . ILE A 1 81 ? -21.473 -54.450 29.830 1.00 68.38 81 ILE A O 1
ATOM 616 N N . GLN A 1 82 ? -22.434 -52.619 28.968 1.00 65.12 82 GLN A N 1
ATOM 617 C CA . GLN A 1 82 ? -23.687 -52.760 29.724 1.00 65.12 82 GLN A CA 1
ATOM 618 C C . GLN A 1 82 ? -24.624 -53.832 29.144 1.00 65.12 82 GLN A C 1
ATOM 620 O O . GLN A 1 82 ? -25.260 -54.564 29.900 1.00 65.12 82 GLN A O 1
ATOM 625 N N . VAL A 1 83 ? -24.676 -53.989 27.816 1.00 64.00 83 VAL A N 1
ATOM 626 C CA . VAL A 1 83 ? -25.541 -54.989 27.152 1.00 64.00 83 VAL A CA 1
ATOM 627 C C . VAL A 1 83 ? -25.070 -56.437 27.324 1.00 64.00 83 VAL A C 1
ATOM 629 O O . VAL A 1 83 ? -25.878 -57.353 27.219 1.00 64.00 83 VAL A O 1
ATOM 632 N N . LEU A 1 84 ? -23.790 -56.665 27.636 1.00 66.38 84 LEU A N 1
ATOM 633 C CA . LEU A 1 84 ? -23.236 -58.007 27.874 1.00 66.38 84 LEU A CA 1
ATOM 634 C C . LEU A 1 84 ? -23.456 -58.521 29.310 1.00 66.38 84 LEU A C 1
ATOM 636 O O . LEU A 1 84 ? -22.972 -59.599 29.653 1.00 66.38 84 LEU A O 1
ATOM 640 N N . LYS A 1 85 ? -24.152 -57.758 30.164 1.00 62.31 85 LYS A N 1
ATOM 641 C CA . LYS A 1 85 ? -24.361 -58.076 31.587 1.00 62.31 85 LYS A CA 1
ATOM 642 C C . LYS A 1 85 ? -25.792 -58.520 31.932 1.00 62.31 85 LYS A C 1
ATOM 644 O O . LYS A 1 85 ? -26.107 -58.600 33.120 1.00 62.31 85 LYS A O 1
ATOM 649 N N . GLN A 1 86 ? -26.632 -58.779 30.925 1.00 55.53 86 GLN A N 1
ATOM 650 C CA . GLN A 1 86 ? -27.997 -59.293 31.084 1.00 55.53 86 GLN A CA 1
ATOM 651 C C . GLN A 1 86 ? -28.065 -60.801 30.843 1.00 55.53 86 GLN A C 1
ATOM 653 O O . GLN A 1 86 ? -27.447 -61.264 29.860 1.00 55.53 86 GLN A O 1
#

pLDDT: mean 72.12, std 13.57, range [53.78, 96.62]

Foldseek 3Di:
DVVVVVVVVVVVVVVVVVVVVVVVVVVVVVVVVVVVVVVVQVCCCPVNPHPDADPPGDDDDPDPPPDPPPPPVVVVVVVVVVVVPD

Secondary structure (DSSP, 8-state):
-HHHHHHHHHHHHHHHHHHHHHHHHHHHHHHHHHHHHHHHHHHHHHTSS--PPPTT------------TTSSSHHHHHHHHHHTT-

Sequence (86 aa):
SIYLNLSSTASFYGAAGSIIVMLLWIYYSAAILYFGAEFTKFYAIKFGAGIVPSTFAVAVEQTEKVKKTGSDAEAHVGDTIQVLKQ

Radius of gyration: 31.95 Å; chains: 1; bounding box: 54×66×71 Å